Protein AF-A0A3M1WIU6-F1 (afdb_monomer_lite)

Structure (mmCIF, N/CA/C/O backbone):
data_AF-A0A3M1WIU6-F1
#
_entry.id   AF-A0A3M1WIU6-F1
#
loop_
_atom_site.group_PDB
_atom_site.id
_atom_site.type_symbol
_atom_site.label_atom_id
_atom_site.label_alt_id
_atom_site.label_comp_id
_atom_site.label_asym_id
_atom_site.label_entity_id
_atom_site.label_seq_id
_atom_site.pdbx_PDB_ins_code
_atom_site.Cartn_x
_atom_site.Cartn_y
_atom_site.Cartn_z
_atom_site.occupancy
_atom_site.B_iso_or_equiv
_atom_site.auth_seq_id
_atom_site.auth_comp_id
_atom_site.auth_asym_id
_atom_site.auth_atom_id
_atom_site.pdbx_PDB_model_num
ATOM 1 N N . MET A 1 1 ? -47.110 17.469 45.170 1.00 38.09 1 MET A N 1
ATOM 2 C CA . MET A 1 1 ? -46.513 18.659 45.806 1.00 38.09 1 MET A CA 1
ATOM 3 C C . MET A 1 1 ? -45.364 18.185 46.689 1.00 38.09 1 MET A C 1
ATOM 5 O O . MET A 1 1 ? -45.561 18.004 47.875 1.00 38.09 1 MET A O 1
ATOM 9 N N . PHE A 1 2 ? -44.216 17.871 46.084 1.00 38.50 2 PHE A N 1
ATOM 10 C CA . PHE A 1 2 ? -42.958 17.557 46.773 1.00 38.50 2 PHE A CA 1
ATOM 11 C C . PHE A 1 2 ? -41.826 17.927 45.812 1.00 38.50 2 PHE A C 1
ATOM 13 O O . PHE A 1 2 ? -41.341 17.114 45.037 1.00 38.50 2 PHE A O 1
ATOM 20 N N . TRP A 1 3 ? -41.507 19.212 45.793 1.00 38.72 3 TRP A N 1
ATOM 21 C CA . TRP A 1 3 ? -40.257 19.750 45.279 1.00 38.72 3 TRP A CA 1
ATOM 22 C C . TRP A 1 3 ? -39.808 20.721 46.353 1.00 38.72 3 TRP A C 1
ATOM 24 O O . TRP A 1 3 ? -40.594 21.613 46.666 1.00 38.72 3 TRP A O 1
ATOM 34 N N . LEU A 1 4 ? -38.629 20.489 46.930 1.00 40.59 4 LEU A N 1
ATOM 35 C CA . LEU A 1 4 ? -37.704 21.463 47.525 1.00 40.59 4 LEU A CA 1
ATOM 36 C C . LEU A 1 4 ? -36.816 20.731 48.535 1.00 40.59 4 LEU A C 1
ATOM 38 O O . LEU A 1 4 ? -37.115 20.695 49.719 1.00 40.59 4 LEU A O 1
ATOM 42 N N . ASP A 1 5 ? -35.755 20.115 48.022 1.00 43.56 5 ASP A N 1
ATOM 43 C CA . ASP A 1 5 ? -34.423 20.289 48.604 1.00 43.56 5 ASP A CA 1
ATOM 44 C C . ASP A 1 5 ? -33.397 19.830 47.563 1.00 43.56 5 ASP A C 1
ATOM 46 O O . ASP A 1 5 ? -33.205 18.641 47.313 1.00 43.56 5 ASP A O 1
ATOM 50 N N . ARG A 1 6 ? -32.823 20.790 46.837 1.00 42.44 6 ARG A N 1
ATOM 51 C CA . ARG A 1 6 ? -31.662 20.574 45.969 1.00 42.44 6 ARG A CA 1
ATOM 52 C C . ARG A 1 6 ? -30.679 21.689 46.290 1.00 42.44 6 ARG A C 1
ATOM 54 O O . ARG A 1 6 ? -30.936 22.844 45.954 1.00 42.44 6 ARG A O 1
ATOM 61 N N . GLU A 1 7 ? -29.601 21.336 46.981 1.00 47.06 7 GLU A N 1
ATOM 62 C CA . GLU A 1 7 ? -28.484 22.239 47.245 1.00 47.06 7 GLU A CA 1
ATOM 63 C C . GLU A 1 7 ? -27.812 22.625 45.922 1.00 47.06 7 GLU A C 1
ATOM 65 O O . GLU A 1 7 ? -27.524 21.783 45.069 1.00 47.06 7 GLU A O 1
ATOM 70 N N . MET A 1 8 ? -27.615 23.930 45.740 1.00 39.28 8 MET A N 1
ATOM 71 C CA . MET A 1 8 ? -26.908 24.516 44.607 1.00 39.28 8 MET A CA 1
ATOM 72 C C . MET A 1 8 ? -25.529 24.969 45.081 1.00 39.28 8 MET A C 1
ATOM 74 O O . MET A 1 8 ? -25.438 25.898 45.881 1.00 39.28 8 MET A O 1
ATOM 78 N N . GLU A 1 9 ? -24.469 24.363 44.549 1.00 42.59 9 GLU A N 1
ATOM 79 C CA . GLU A 1 9 ? -23.097 24.840 44.736 1.00 42.59 9 GLU A CA 1
ATOM 80 C C . GLU A 1 9 ? -22.521 25.413 43.439 1.00 42.59 9 GLU A C 1
ATOM 82 O O . GLU A 1 9 ? -22.724 24.891 42.341 1.00 42.59 9 GLU A O 1
ATOM 87 N N . TRP A 1 10 ? -21.786 26.512 43.596 1.00 38.56 10 TRP A N 1
ATOM 88 C CA . TRP A 1 10 ? -21.084 27.219 42.534 1.00 38.56 10 TRP A CA 1
ATOM 89 C C . TRP A 1 10 ? -19.587 26.926 42.636 1.00 38.56 10 TRP A C 1
ATOM 91 O O . TRP A 1 10 ? -18.959 27.290 43.627 1.00 38.56 10 TRP A O 1
ATOM 101 N N . LEU A 1 11 ? -19.005 26.330 41.594 1.00 42.22 11 LEU A N 1
ATOM 102 C CA . LEU A 1 11 ? -17.554 26.204 41.435 1.00 42.22 11 LEU A CA 1
ATOM 103 C C . LEU A 1 11 ? -17.146 26.799 40.084 1.00 42.22 11 LEU A C 1
ATOM 105 O O . LEU A 1 11 ? -17.713 26.450 39.051 1.00 42.22 11 LEU A O 1
ATOM 109 N N . ASP A 1 12 ? -16.202 27.744 40.112 1.00 43.16 12 ASP A N 1
ATOM 110 C CA . ASP A 1 12 ? -15.591 28.400 38.943 1.00 43.16 12 ASP A CA 1
ATOM 111 C C . ASP A 1 12 ? -16.576 28.873 37.852 1.00 43.16 12 ASP A C 1
ATOM 113 O O . ASP A 1 12 ? -16.312 28.796 36.654 1.00 43.16 12 ASP A O 1
ATOM 117 N N . GLY A 1 13 ? -17.732 29.402 38.269 1.00 43.91 13 GLY A N 1
ATOM 118 C CA . GLY A 1 13 ? -18.680 30.081 37.379 1.00 43.91 13 GLY A CA 1
ATOM 119 C C . GLY A 1 13 ? -19.537 29.171 36.492 1.00 43.91 13 GLY A C 1
ATOM 120 O O . GLY A 1 13 ? -20.221 29.683 35.606 1.00 43.91 13 GLY A O 1
ATOM 121 N N . ILE A 1 14 ? -19.547 27.853 36.723 1.00 45.00 14 ILE A N 1
ATOM 122 C CA . ILE A 1 14 ? -20.384 26.901 35.977 1.00 45.00 14 ILE A CA 1
ATOM 123 C C . ILE A 1 14 ? -21.364 26.206 36.930 1.00 45.00 14 ILE A C 1
ATOM 125 O O . ILE A 1 14 ? -20.985 25.662 37.963 1.00 45.00 14 ILE A O 1
ATOM 129 N N . MET A 1 15 ? -22.648 26.228 36.563 1.00 41.97 15 MET A N 1
ATOM 130 C CA . MET A 1 15 ? -23.741 25.603 37.311 1.00 41.97 15 MET A CA 1
ATOM 131 C C . MET A 1 15 ? -23.766 24.093 37.046 1.00 41.97 15 MET A C 1
ATOM 133 O O . MET A 1 15 ? -24.052 23.663 35.927 1.00 41.97 15 MET A O 1
ATOM 137 N N . ILE A 1 16 ? -23.485 23.288 38.072 1.00 48.94 16 ILE A N 1
ATOM 138 C CA . ILE A 1 16 ? -23.477 21.823 37.979 1.00 48.94 16 ILE A CA 1
ATOM 139 C C . ILE A 1 16 ? -24.733 21.269 38.660 1.00 48.94 16 ILE A C 1
ATOM 141 O O . ILE A 1 16 ? -24.941 21.457 39.855 1.00 48.94 16 ILE A O 1
ATOM 145 N N . TRP A 1 17 ? -25.569 20.555 37.903 1.00 50.41 17 TRP A N 1
ATOM 146 C CA . TRP A 1 17 ? -26.642 19.732 38.465 1.00 50.41 17 TRP A CA 1
ATOM 147 C C . TRP A 1 17 ? -26.041 18.439 39.030 1.00 50.41 17 TRP A C 1
ATOM 149 O O . TRP A 1 17 ? -25.446 17.666 38.278 1.00 50.41 17 TRP A O 1
ATOM 159 N N . GLN A 1 18 ? -26.223 18.166 40.327 1.00 44.47 18 GLN A N 1
ATOM 160 C CA . GLN A 1 18 ? -25.936 16.837 40.874 1.00 44.47 18 GLN A CA 1
ATOM 161 C C . GLN A 1 18 ? -26.960 15.836 40.320 1.00 44.47 18 GLN A C 1
ATOM 163 O O . GLN A 1 18 ? -28.113 15.783 40.747 1.00 44.47 18 GLN A O 1
ATOM 168 N N . CYS A 1 19 ? -26.538 15.068 39.319 1.00 46.44 19 CYS A N 1
ATOM 169 C CA . CYS A 1 19 ? -27.216 13.860 38.869 1.00 46.44 19 CYS A CA 1
ATOM 170 C C . CYS A 1 19 ? -26.542 12.667 39.568 1.00 46.44 19 CYS A C 1
ATOM 172 O O . CYS A 1 19 ? -25.312 12.599 39.599 1.00 46.44 19 CYS A O 1
ATOM 174 N N . GLU A 1 20 ? -27.317 11.727 40.119 1.00 49.09 20 GLU A N 1
ATOM 175 C CA . GLU A 1 20 ? -26.813 10.511 40.794 1.00 49.09 20 GLU A CA 1
ATOM 176 C C . GLU A 1 20 ? -25.963 9.601 39.875 1.00 49.09 20 GLU A C 1
ATOM 178 O O . GLU A 1 20 ? -25.319 8.674 40.352 1.00 49.09 20 GLU A O 1
ATOM 183 N N . ASP A 1 21 ? -25.859 9.927 38.582 1.00 53.00 21 ASP A N 1
ATOM 184 C CA . ASP A 1 21 ? -24.990 9.285 37.583 1.00 53.00 21 ASP A CA 1
ATOM 185 C C . ASP A 1 21 ? -23.633 10.011 37.379 1.00 53.00 21 ASP A C 1
ATOM 187 O O . ASP A 1 21 ? -22.976 9.933 36.337 1.00 53.00 21 ASP A O 1
ATOM 191 N N . SER A 1 22 ? -23.195 10.772 38.389 1.00 53.00 22 SER A N 1
ATOM 192 C CA . SER A 1 22 ? -21.973 11.597 38.350 1.00 53.00 22 SER A CA 1
ATOM 193 C C . SER A 1 22 ? -20.676 10.805 38.122 1.00 53.00 22 SER A C 1
ATOM 195 O O . SER A 1 22 ? -19.692 11.363 37.633 1.00 53.00 22 SER A O 1
ATOM 197 N N . GLY A 1 23 ? -20.662 9.504 38.431 1.00 55.78 23 GLY A N 1
ATOM 198 C CA . GLY A 1 23 ? -19.521 8.620 38.187 1.00 55.78 23 GLY A CA 1
ATOM 199 C C . GLY A 1 23 ? -19.303 8.325 36.702 1.00 55.78 23 GLY A C 1
ATOM 200 O O . GLY A 1 23 ? -18.173 8.432 36.225 1.00 55.78 23 GLY A O 1
ATOM 201 N N . SER A 1 24 ? -20.377 8.017 35.966 1.00 57.59 24 SER A N 1
ATOM 202 C CA . SER A 1 24 ? -20.322 7.693 34.534 1.00 57.59 24 SER A CA 1
ATOM 203 C C . SER A 1 24 ? -19.887 8.908 33.709 1.00 57.59 24 SER A C 1
ATOM 205 O O . SER A 1 24 ? -18.910 8.839 32.962 1.00 57.59 24 SER A O 1
ATOM 207 N N . ALA A 1 25 ? -20.502 10.069 33.961 1.00 59.44 25 ALA A N 1
ATOM 208 C CA . ALA A 1 25 ? -20.177 11.315 33.266 1.00 59.44 25 ALA A CA 1
ATOM 209 C C . ALA A 1 25 ? -18.733 11.789 33.527 1.00 59.44 25 ALA A C 1
ATOM 211 O O . ALA A 1 25 ? -18.050 12.278 32.627 1.00 59.44 25 ALA A O 1
ATOM 212 N N . LYS A 1 26 ? -18.221 11.619 34.754 1.00 58.03 26 LYS A N 1
ATOM 213 C CA . LYS A 1 26 ? -16.838 11.984 35.099 1.00 58.03 26 LYS A CA 1
ATOM 214 C C . LYS A 1 26 ? -15.819 11.055 34.429 1.00 58.03 26 LYS A C 1
ATOM 216 O O . LYS A 1 26 ? -14.785 11.534 33.971 1.00 58.03 26 LYS A O 1
ATOM 221 N N . LEU A 1 27 ? -16.123 9.759 34.324 1.00 61.47 27 LEU A N 1
ATOM 222 C CA . LEU A 1 27 ? -15.319 8.772 33.592 1.00 61.47 27 LEU A CA 1
ATOM 223 C C . LEU A 1 27 ? -15.310 9.033 32.078 1.00 61.47 27 LEU A C 1
ATOM 225 O O . LEU A 1 27 ? -14.256 8.913 31.452 1.00 61.47 27 LEU A O 1
ATOM 229 N N . GLU A 1 28 ? -16.441 9.432 31.495 1.00 60.84 28 GLU A N 1
ATOM 230 C CA . GLU A 1 28 ? -16.533 9.824 30.082 1.00 60.84 28 GLU A CA 1
ATOM 231 C C . GLU A 1 28 ? -15.709 11.082 29.780 1.00 60.84 28 GLU A C 1
ATOM 233 O O . GLU A 1 28 ? -14.879 11.070 28.869 1.00 60.84 28 GLU A O 1
ATOM 238 N N . ILE A 1 29 ? -15.837 12.133 30.598 1.00 61.81 29 ILE A N 1
ATOM 239 C CA . ILE A 1 29 ? -15.055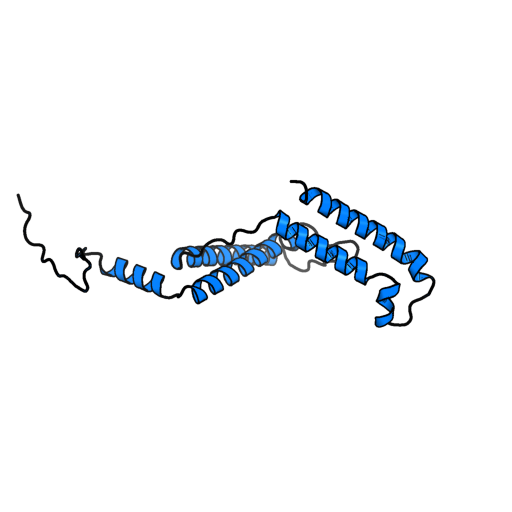 13.371 30.445 1.00 61.81 29 ILE A CA 1
ATOM 240 C C . ILE A 1 29 ? -13.553 13.092 30.600 1.00 61.81 29 ILE A C 1
ATOM 242 O O . ILE A 1 29 ? -12.740 13.582 29.816 1.00 61.81 29 ILE A O 1
ATOM 246 N N . GLN A 1 30 ? -13.163 12.264 31.573 1.00 63.28 30 GLN A N 1
ATOM 247 C CA . GLN A 1 30 ? -11.758 11.928 31.810 1.00 63.28 30 GLN A CA 1
ATOM 248 C C . GLN A 1 30 ? -11.157 11.093 30.666 1.00 63.28 30 GLN A C 1
ATOM 250 O O . GLN A 1 30 ? -9.985 11.271 30.334 1.00 63.28 30 GLN A O 1
ATOM 255 N N . ARG A 1 31 ? -11.957 10.241 30.011 1.00 63.47 31 ARG A N 1
ATOM 256 C CA . ARG A 1 31 ? -11.563 9.512 28.793 1.00 63.47 31 ARG A CA 1
ATOM 257 C C . ARG A 1 31 ? -11.440 10.426 27.578 1.00 63.47 31 ARG A C 1
ATOM 259 O O . ARG A 1 31 ? -10.433 10.357 26.875 1.00 63.47 31 ARG A O 1
ATOM 266 N N . MET A 1 32 ? -12.395 11.329 27.364 1.00 59.97 32 MET A N 1
ATOM 267 C CA . MET A 1 32 ? -12.335 12.312 26.275 1.00 59.97 32 MET A CA 1
ATOM 268 C C . MET A 1 32 ? -11.138 13.263 26.418 1.00 59.97 32 MET A C 1
ATOM 270 O O . MET A 1 32 ? -10.535 13.645 25.414 1.00 59.97 32 MET A O 1
ATOM 274 N N . MET A 1 33 ? -10.760 13.612 27.652 1.00 65.31 33 MET A N 1
ATOM 275 C CA . MET A 1 33 ? -9.590 14.447 27.954 1.00 65.31 33 MET A CA 1
ATOM 276 C C . MET A 1 33 ? -8.266 13.668 28.036 1.00 65.31 33 MET A C 1
ATOM 278 O O . MET A 1 33 ? -7.216 14.293 28.188 1.00 65.31 33 MET A O 1
ATOM 282 N N . ALA A 1 34 ? -8.275 12.333 27.915 1.00 80.50 34 ALA A N 1
ATOM 283 C CA . ALA A 1 34 ? -7.061 11.518 28.024 1.00 80.50 34 ALA A CA 1
ATOM 284 C C . ALA A 1 34 ? -6.055 11.785 26.891 1.00 80.50 34 ALA A C 1
ATOM 286 O O . ALA A 1 34 ? -4.853 11.601 27.083 1.00 80.50 34 ALA A O 1
ATOM 287 N N . LEU A 1 35 ? -6.536 12.229 25.722 1.00 86.62 35 LEU A N 1
ATOM 288 C CA . LEU A 1 35 ? -5.697 12.620 24.591 1.00 86.62 35 LEU A CA 1
ATOM 289 C C . LEU A 1 35 ? -5.834 14.113 24.299 1.00 86.62 35 LEU A C 1
ATOM 291 O O . LEU A 1 35 ? -6.933 14.614 24.052 1.00 86.62 35 LEU A O 1
ATOM 295 N N . ASN A 1 36 ? -4.696 14.802 24.223 1.00 91.00 36 ASN A N 1
ATOM 296 C CA . ASN A 1 36 ? -4.645 16.136 23.633 1.00 91.00 36 ASN A CA 1
ATOM 297 C C . ASN A 1 36 ? -4.781 16.072 22.100 1.00 91.00 36 ASN A C 1
ATOM 299 O O . ASN A 1 36 ? -4.636 15.015 21.485 1.00 91.00 36 ASN A O 1
ATOM 303 N N . GLU A 1 37 ? -5.046 17.215 21.469 1.00 90.62 37 GLU A N 1
ATOM 304 C CA . GLU A 1 37 ? -5.287 17.293 20.022 1.00 90.62 37 GLU A CA 1
ATOM 305 C C . GLU A 1 37 ? -4.133 16.708 19.172 1.00 90.62 37 GLU A C 1
ATOM 307 O O . GLU A 1 37 ? -4.401 15.878 18.299 1.00 90.62 37 GLU A O 1
ATOM 312 N N . PRO A 1 38 ? -2.843 17.020 19.429 1.00 93.38 38 PRO A N 1
ATOM 313 C CA . PRO A 1 38 ? -1.738 16.364 18.726 1.00 93.38 38 PRO A CA 1
ATOM 314 C C . PRO A 1 38 ? -1.727 14.833 18.853 1.00 93.38 38 PRO A C 1
ATOM 316 O O . PRO A 1 38 ? -1.471 14.132 17.870 1.00 93.38 38 PRO A O 1
ATOM 319 N N . GLN A 1 39 ? -1.999 14.298 20.046 1.00 94.19 39 GLN A N 1
ATOM 320 C CA . GLN A 1 39 ? -2.052 12.854 20.290 1.00 94.19 39 GLN A CA 1
ATOM 321 C C . GLN A 1 39 ? -3.239 12.210 19.572 1.00 94.19 39 GLN A C 1
ATOM 323 O O . GLN A 1 39 ? -3.067 11.184 18.912 1.00 94.19 39 GLN A O 1
ATOM 328 N N . ARG A 1 40 ? -4.418 12.839 19.642 1.00 93.25 40 ARG A N 1
ATOM 329 C CA . ARG A 1 40 ? -5.630 12.400 18.942 1.00 93.25 40 ARG A CA 1
ATOM 330 C C . ARG A 1 40 ? -5.398 12.340 17.439 1.00 93.25 40 ARG A C 1
ATOM 332 O O . ARG A 1 40 ? -5.616 11.300 16.826 1.00 93.25 40 ARG A O 1
ATOM 339 N N . ARG A 1 41 ? -4.833 13.399 16.858 1.00 92.12 41 ARG A N 1
ATOM 340 C CA . ARG A 1 41 ? -4.510 13.460 15.429 1.00 92.12 41 ARG A CA 1
ATOM 341 C C . ARG A 1 41 ? -3.497 12.400 15.009 1.00 92.12 41 ARG A C 1
ATOM 343 O O . ARG A 1 41 ? -3.628 11.791 13.948 1.00 92.12 41 ARG A O 1
ATOM 350 N N . ARG A 1 42 ? -2.477 12.150 15.835 1.00 93.94 42 ARG A N 1
ATOM 351 C CA . ARG A 1 42 ? -1.520 11.063 15.587 1.00 93.94 42 ARG A CA 1
ATOM 352 C C . ARG A 1 42 ? -2.215 9.701 15.596 1.00 93.94 42 ARG A C 1
ATOM 354 O O . ARG A 1 42 ? -1.906 8.867 14.743 1.00 93.94 42 ARG A O 1
ATOM 361 N N . LEU A 1 43 ? -3.145 9.481 16.525 1.00 94.50 43 LEU A N 1
ATOM 362 C CA . LEU A 1 43 ? -3.920 8.247 16.606 1.00 94.50 43 LEU A CA 1
ATOM 363 C C . LEU A 1 43 ? -4.834 8.078 15.384 1.00 94.50 43 LEU A C 1
ATOM 365 O O . LEU A 1 43 ? -4.805 7.017 14.770 1.00 94.50 43 LEU A O 1
ATOM 369 N N . GLU A 1 44 ? -5.546 9.127 14.963 1.00 95.19 44 GLU A N 1
ATOM 370 C CA . GLU A 1 44 ? -6.358 9.141 13.733 1.00 95.19 44 GLU A CA 1
ATOM 371 C C . GLU A 1 44 ? -5.550 8.719 12.503 1.00 95.19 44 GLU A C 1
ATOM 373 O O . GLU A 1 44 ? -5.963 7.837 11.750 1.00 95.19 44 GLU A O 1
ATOM 378 N N . VAL A 1 45 ? -4.372 9.324 12.308 1.00 93.75 45 VAL A N 1
ATOM 379 C CA . VAL A 1 45 ? -3.476 8.994 11.189 1.00 93.75 45 VAL A CA 1
ATOM 380 C C . VAL A 1 45 ? -3.020 7.541 11.262 1.00 93.75 45 VAL A C 1
ATOM 382 O O . VAL A 1 45 ? -3.031 6.842 10.250 1.00 93.75 45 VAL A O 1
ATOM 385 N N . THR A 1 46 ? -2.628 7.084 12.450 1.00 95.31 46 THR A N 1
ATOM 386 C CA . THR A 1 46 ? -2.082 5.737 12.641 1.00 95.31 46 THR A CA 1
ATOM 387 C C . THR A 1 46 ? -3.150 4.670 12.412 1.00 95.31 46 THR A C 1
ATOM 389 O O . THR A 1 46 ? -2.926 3.740 11.641 1.00 95.31 46 THR A O 1
ATOM 392 N N . LEU A 1 47 ? -4.329 4.815 13.025 1.00 96.31 47 LEU A N 1
ATOM 393 C CA . LEU A 1 47 ? -5.422 3.854 12.864 1.00 96.31 47 LEU A CA 1
ATOM 394 C C . LEU A 1 47 ? -5.975 3.860 11.437 1.00 96.31 47 LEU A C 1
ATOM 396 O O . LEU A 1 47 ? -6.227 2.789 10.892 1.00 96.31 47 LEU A O 1
ATOM 400 N N . GLY A 1 48 ? -6.086 5.031 10.801 1.00 95.00 48 GLY A N 1
ATOM 401 C CA . GLY A 1 48 ? -6.486 5.126 9.396 1.00 95.00 48 GLY A CA 1
ATOM 402 C C . GLY A 1 48 ? -5.490 4.453 8.444 1.00 95.00 48 GLY A C 1
ATOM 403 O O . GLY A 1 48 ? -5.896 3.826 7.468 1.00 95.00 48 GLY A O 1
ATOM 404 N N . LEU A 1 49 ? -4.184 4.525 8.735 1.00 93.94 49 LEU A N 1
ATOM 405 C CA . LEU A 1 49 ? -3.169 3.799 7.969 1.00 93.94 49 LEU A CA 1
ATOM 406 C C . LEU A 1 49 ? -3.308 2.282 8.146 1.00 93.94 49 LEU A C 1
ATOM 408 O O . LEU A 1 49 ? -3.266 1.560 7.154 1.00 93.94 49 LEU A O 1
ATOM 412 N N . ILE A 1 50 ? -3.494 1.800 9.378 1.00 96.25 50 ILE A N 1
ATOM 413 C CA . ILE A 1 50 ? -3.698 0.367 9.644 1.00 96.25 50 ILE A CA 1
ATOM 414 C C . ILE A 1 50 ? -4.952 -0.129 8.921 1.00 96.25 50 ILE A C 1
ATOM 416 O O . ILE A 1 50 ? -4.885 -1.125 8.210 1.00 96.25 50 ILE A O 1
ATOM 420 N N . GLU A 1 51 ? -6.073 0.584 9.037 1.00 95.38 51 GLU A N 1
ATOM 421 C CA . GLU A 1 51 ? -7.324 0.233 8.357 1.00 95.38 51 GLU A CA 1
ATOM 422 C C . GLU A 1 51 ? -7.143 0.135 6.834 1.00 95.38 51 GLU A C 1
ATOM 424 O O . GLU A 1 51 ? -7.606 -0.829 6.217 1.00 95.38 51 GLU A O 1
ATOM 429 N N . GLN A 1 52 ? -6.408 1.078 6.234 1.00 93.81 52 GLN A N 1
ATOM 430 C CA . GLN A 1 52 ? -6.065 1.031 4.814 1.00 93.81 52 GLN A CA 1
ATOM 431 C C . GLN A 1 52 ? -5.255 -0.228 4.466 1.00 93.81 52 GLN A C 1
ATOM 433 O O . GLN A 1 52 ? -5.595 -0.915 3.505 1.00 93.81 52 GLN A O 1
ATOM 438 N N . ARG A 1 53 ? -4.216 -0.563 5.245 1.00 95.38 53 ARG A N 1
ATOM 439 C CA . ARG A 1 53 ? -3.377 -1.747 4.986 1.00 95.38 53 ARG A CA 1
ATOM 440 C C . ARG A 1 53 ? -4.132 -3.058 5.160 1.00 95.38 53 ARG A C 1
ATOM 442 O O . ARG A 1 53 ? -3.948 -3.961 4.355 1.00 95.38 53 ARG A O 1
ATOM 449 N N . LEU A 1 54 ? -5.025 -3.146 6.146 1.00 96.31 54 LEU A N 1
ATOM 450 C CA . LEU A 1 54 ? -5.900 -4.309 6.318 1.00 96.31 54 LEU A CA 1
ATOM 451 C C . LEU A 1 54 ? -6.804 -4.511 5.098 1.00 96.31 54 LEU A C 1
ATOM 453 O O . LEU A 1 54 ? -7.026 -5.636 4.667 1.00 96.31 54 LEU A O 1
ATOM 457 N N . ARG A 1 55 ? -7.327 -3.419 4.528 1.00 94.06 55 ARG A N 1
ATOM 458 C CA . ARG A 1 55 ? -8.146 -3.481 3.313 1.00 94.06 55 ARG A CA 1
ATOM 459 C C . ARG A 1 55 ? -7.340 -3.893 2.083 1.00 94.06 55 ARG A C 1
ATOM 461 O O . ARG A 1 55 ? -7.837 -4.673 1.282 1.00 94.06 55 ARG A O 1
ATOM 468 N N . GLU A 1 56 ? -6.127 -3.370 1.928 1.00 92.25 56 GLU A N 1
ATOM 469 C CA . GLU A 1 56 ? -5.222 -3.780 0.848 1.00 92.25 56 GLU A CA 1
ATOM 470 C C . GLU A 1 56 ? -4.881 -5.269 0.952 1.00 92.25 56 GLU A C 1
ATOM 472 O O . GLU A 1 56 ? -4.951 -5.968 -0.052 1.00 92.25 56 GLU A O 1
ATOM 477 N N . LEU A 1 57 ? -4.589 -5.765 2.157 1.00 93.12 57 LEU A N 1
ATOM 478 C CA . LEU A 1 57 ? -4.250 -7.168 2.379 1.00 93.12 57 LEU A CA 1
ATOM 479 C C . LEU A 1 57 ? -5.393 -8.108 1.980 1.00 93.12 57 LEU A C 1
ATOM 481 O O . LEU A 1 57 ? -5.170 -9.057 1.234 1.00 93.12 57 LEU A O 1
ATOM 485 N N . GLU A 1 58 ? -6.621 -7.817 2.413 1.00 93.06 58 GLU A N 1
ATOM 486 C CA . GLU A 1 58 ? -7.777 -8.627 2.020 1.00 93.06 58 GLU A CA 1
ATOM 487 C C . GLU A 1 58 ? -8.041 -8.579 0.517 1.00 93.06 58 GLU A C 1
ATOM 489 O O . GLU A 1 58 ? -8.244 -9.618 -0.101 1.00 93.06 58 GLU A O 1
ATOM 494 N N . LEU A 1 59 ? -8.050 -7.381 -0.077 1.00 90.56 59 LEU A N 1
ATOM 495 C CA . LEU A 1 59 ? -8.407 -7.226 -1.485 1.00 90.56 59 LEU A CA 1
ATOM 496 C C . LEU A 1 59 ? -7.369 -7.848 -2.414 1.00 90.56 59 LEU A C 1
ATOM 498 O O . LEU A 1 59 ? -7.755 -8.448 -3.413 1.00 90.56 59 LEU A O 1
ATOM 502 N N . LEU A 1 60 ? -6.082 -7.686 -2.104 1.00 88.12 60 LEU A N 1
ATOM 503 C CA . LEU A 1 60 ? -5.001 -8.118 -2.984 1.00 88.12 60 LEU A CA 1
ATOM 504 C C . LEU A 1 60 ? -4.631 -9.585 -2.784 1.00 88.12 60 LEU A C 1
ATOM 506 O O . LEU A 1 60 ? -4.307 -10.235 -3.765 1.00 88.12 60 LEU A O 1
ATOM 510 N N . TYR A 1 61 ? -4.679 -10.107 -1.555 1.00 88.69 61 TYR A N 1
ATOM 511 C CA . TYR A 1 61 ? -4.091 -11.420 -1.265 1.00 88.69 61 TYR A CA 1
ATOM 512 C C . TYR A 1 61 ? -5.083 -12.457 -0.740 1.00 88.69 61 TYR A C 1
ATOM 514 O O . TYR A 1 61 ? -4.828 -13.646 -0.885 1.00 88.69 61 TYR A O 1
ATOM 522 N N . LEU A 1 62 ? -6.210 -12.045 -0.146 1.00 90.62 62 LEU A N 1
ATOM 523 C CA . LEU A 1 62 ? -7.168 -12.984 0.464 1.00 90.62 62 LEU A CA 1
ATOM 524 C C . LEU A 1 62 ? -8.514 -13.064 -0.274 1.00 90.62 62 LEU A C 1
ATOM 526 O O . LEU A 1 62 ? -9.352 -13.889 0.072 1.00 90.62 62 LEU A O 1
ATOM 530 N N . SER A 1 63 ? -8.741 -12.229 -1.293 1.00 85.88 63 SER A N 1
ATOM 531 C CA . SER A 1 63 ? -10.012 -12.167 -2.032 1.00 85.88 63 SER A CA 1
ATOM 532 C C . SER A 1 63 ? -10.216 -13.319 -3.025 1.00 85.88 63 SER A C 1
ATOM 534 O O . SER A 1 63 ? -11.273 -13.406 -3.651 1.00 85.88 63 SER A O 1
ATOM 536 N N . GLY A 1 64 ? -9.211 -14.185 -3.190 1.00 80.31 64 GLY A N 1
ATOM 537 C CA . GLY A 1 64 ? -9.194 -15.268 -4.176 1.00 80.31 64 GLY A CA 1
ATOM 538 C C . GLY A 1 64 ? -8.868 -14.815 -5.603 1.00 80.31 64 GLY A C 1
ATOM 539 O O . GLY A 1 64 ? -8.795 -15.653 -6.498 1.00 80.31 64 GLY A O 1
ATOM 540 N N . ALA A 1 65 ? -8.664 -13.514 -5.836 1.00 83.50 65 ALA A N 1
ATOM 541 C CA . ALA A 1 65 ? -8.078 -13.031 -7.081 1.00 83.50 65 ALA A CA 1
ATOM 542 C C . ALA A 1 65 ? -6.587 -13.391 -7.126 1.00 83.50 65 ALA A C 1
ATOM 544 O O . ALA A 1 65 ? -5.899 -13.246 -6.119 1.00 83.50 65 ALA A O 1
ATOM 545 N N . ASP A 1 66 ? -6.095 -13.829 -8.286 1.00 84.69 66 ASP A N 1
ATOM 546 C CA . ASP A 1 66 ? -4.663 -14.035 -8.509 1.00 84.69 66 ASP A CA 1
ATOM 547 C C . ASP A 1 66 ? -3.945 -12.670 -8.474 1.00 84.69 66 ASP A C 1
ATOM 549 O O . ASP A 1 66 ? -4.247 -11.810 -9.310 1.00 84.69 66 ASP A O 1
ATOM 553 N N . PRO A 1 67 ? -3.032 -12.430 -7.511 1.00 86.25 67 PRO A N 1
ATOM 554 C CA . PRO A 1 67 ? -2.286 -11.179 -7.436 1.00 86.25 67 PRO A CA 1
ATOM 555 C C . PRO A 1 67 ? -1.110 -11.118 -8.418 1.00 86.25 67 PRO A C 1
ATOM 557 O O . PRO A 1 67 ? -0.409 -10.103 -8.460 1.00 86.25 67 PRO A O 1
ATOM 560 N N . SER A 1 68 ? -0.866 -12.183 -9.184 1.00 88.94 68 SER A N 1
ATOM 561 C CA . SER A 1 68 ? 0.215 -12.244 -10.160 1.00 88.94 68 SER A CA 1
ATOM 562 C C . SER A 1 68 ? -0.013 -11.290 -11.337 1.00 88.94 68 SER A C 1
ATOM 564 O O . SER A 1 68 ? -1.132 -11.021 -11.771 1.00 88.94 68 SER A O 1
ATOM 566 N N . GLY A 1 69 ? 1.088 -10.791 -11.889 1.00 89.75 69 GLY A N 1
ATOM 567 C CA . GLY A 1 69 ? 1.137 -10.033 -13.133 1.00 89.75 69 GLY A CA 1
ATOM 568 C C . GLY A 1 69 ? 2.294 -10.488 -14.020 1.00 89.75 69 GLY A C 1
ATOM 569 O O . GLY A 1 69 ? 3.064 -11.373 -13.662 1.00 89.75 69 GLY A O 1
ATOM 570 N N . GLU A 1 70 ? 2.462 -9.830 -15.166 1.00 92.88 70 GLU A N 1
ATOM 571 C CA . GLU A 1 70 ? 3.443 -10.222 -16.198 1.00 92.88 70 GLU A CA 1
ATOM 572 C C . GLU A 1 70 ? 4.904 -10.235 -15.712 1.00 92.88 70 GLU A C 1
ATOM 574 O O . GLU A 1 70 ? 5.736 -10.975 -16.230 1.00 92.88 70 GLU A O 1
ATOM 579 N N . LEU A 1 71 ? 5.232 -9.394 -14.725 1.00 92.00 71 LEU A N 1
ATOM 580 C CA . LEU A 1 71 ? 6.594 -9.241 -14.196 1.00 92.00 71 LEU A CA 1
ATOM 581 C C . LEU A 1 71 ? 6.749 -9.720 -12.748 1.00 92.00 71 LEU A C 1
ATOM 583 O O . LEU A 1 71 ? 7.870 -9.792 -12.250 1.00 92.00 71 LEU A O 1
ATOM 587 N N . VAL A 1 72 ? 5.645 -10.008 -12.058 1.00 90.50 72 VAL A N 1
ATOM 588 C CA . VAL A 1 72 ? 5.642 -10.409 -10.648 1.00 90.50 72 VAL A CA 1
ATOM 589 C C . VAL A 1 72 ? 4.690 -11.577 -10.501 1.00 90.50 72 VAL A C 1
ATOM 591 O O . VAL A 1 72 ? 3.482 -11.405 -10.607 1.00 90.50 72 VAL A O 1
ATOM 594 N N . LEU A 1 73 ? 5.241 -12.755 -10.242 1.00 92.12 73 LEU A N 1
ATOM 595 C CA . LEU A 1 73 ? 4.459 -13.940 -9.923 1.00 92.12 73 LEU A CA 1
ATOM 596 C C . LEU A 1 73 ? 4.346 -14.053 -8.408 1.00 92.12 73 LEU A C 1
ATOM 598 O O . LEU A 1 73 ? 5.345 -13.891 -7.701 1.00 92.12 73 LEU A O 1
ATOM 602 N N . VAL A 1 74 ? 3.141 -14.322 -7.923 1.00 90.31 74 VAL A N 1
ATOM 603 C CA . VAL A 1 74 ? 2.891 -14.576 -6.509 1.00 90.31 74 VAL A CA 1
ATOM 604 C C . VAL A 1 74 ? 2.476 -16.029 -6.374 1.00 90.31 74 VAL A C 1
ATOM 606 O O . VAL A 1 74 ? 1.408 -16.424 -6.829 1.00 90.31 74 VAL A O 1
ATOM 609 N N . ASP A 1 75 ? 3.341 -16.819 -5.751 1.00 89.69 75 ASP A N 1
ATOM 610 C CA . ASP A 1 75 ? 2.984 -18.167 -5.332 1.00 89.69 75 ASP A CA 1
ATOM 611 C C . ASP A 1 75 ? 2.223 -18.064 -4.008 1.00 89.69 75 ASP A C 1
ATOM 613 O O . ASP A 1 75 ? 2.758 -17.543 -3.027 1.00 89.69 75 ASP A O 1
ATOM 617 N N . ASN A 1 76 ? 0.954 -18.473 -4.002 1.00 88.12 76 ASN A N 1
ATOM 618 C CA . ASN A 1 76 ? 0.151 -18.486 -2.786 1.00 88.12 76 ASN A CA 1
ATOM 619 C C . ASN A 1 76 ? 0.321 -19.835 -2.088 1.00 88.12 76 ASN A C 1
ATOM 621 O O . ASN A 1 76 ? -0.330 -20.817 -2.443 1.00 88.12 76 ASN A O 1
ATOM 625 N N . ASP A 1 77 ? 1.185 -19.855 -1.080 1.00 92.31 77 ASP A N 1
ATOM 626 C CA . ASP A 1 77 ? 1.484 -21.021 -0.256 1.00 92.31 77 ASP A CA 1
ATOM 627 C C . ASP A 1 77 ? 0.582 -21.141 0.986 1.00 92.31 77 ASP A C 1
ATOM 629 O O . ASP A 1 77 ? 0.754 -22.067 1.782 1.00 92.31 77 ASP A O 1
ATOM 633 N N . LEU A 1 78 ? -0.404 -20.247 1.144 1.00 93.56 78 LEU A N 1
ATOM 634 C CA . LEU A 1 78 ? -1.361 -20.294 2.246 1.00 93.56 78 LEU A CA 1
ATOM 635 C C . LEU A 1 78 ? -2.434 -21.359 2.018 1.00 93.56 78 LEU A C 1
ATOM 637 O O . LEU A 1 78 ? -3.061 -21.452 0.961 1.00 93.56 78 LEU A O 1
ATOM 641 N N . THR A 1 79 ? -2.726 -22.111 3.073 1.00 94.50 79 THR A N 1
ATOM 642 C CA . THR A 1 79 ? -3.878 -23.011 3.120 1.00 94.50 79 THR A CA 1
ATOM 643 C C . THR A 1 79 ? -5.189 -22.237 3.288 1.00 94.50 79 THR A C 1
ATOM 645 O O . THR A 1 79 ? -5.221 -21.128 3.823 1.00 94.50 79 THR A O 1
ATOM 648 N N . GLU A 1 80 ? -6.315 -22.850 2.907 1.00 92.50 80 GLU A N 1
ATOM 649 C CA . GLU A 1 80 ? -7.650 -22.259 3.114 1.00 92.50 80 GLU A CA 1
ATOM 650 C C . GLU A 1 80 ? -7.912 -21.913 4.591 1.00 92.50 80 GLU A C 1
ATOM 652 O O . GLU A 1 80 ? -8.468 -20.859 4.896 1.00 92.50 80 GLU A O 1
ATOM 657 N N . ALA A 1 81 ? -7.444 -22.759 5.515 1.00 96.31 81 ALA A N 1
ATOM 658 C CA . ALA A 1 81 ? -7.579 -22.535 6.952 1.00 96.31 81 ALA A CA 1
ATOM 659 C C . ALA A 1 81 ? -6.773 -21.315 7.436 1.00 96.31 81 ALA A C 1
ATOM 661 O O . ALA A 1 81 ? -7.233 -20.571 8.302 1.00 96.31 81 ALA A O 1
ATOM 662 N N . GLU A 1 82 ? -5.582 -21.079 6.877 1.00 96.25 82 GLU A N 1
ATOM 663 C CA . GLU A 1 82 ? -4.780 -19.889 7.188 1.00 96.25 82 GLU A CA 1
ATOM 664 C C . GLU A 1 82 ? -5.430 -18.619 6.636 1.00 96.25 82 GLU A C 1
ATOM 666 O O . GLU A 1 82 ? -5.495 -17.610 7.342 1.00 96.25 82 GLU A O 1
ATOM 671 N N . VAL A 1 83 ? -5.983 -18.672 5.420 1.00 95.06 83 VAL A N 1
ATOM 672 C CA . VAL A 1 83 ? -6.742 -17.559 4.826 1.00 95.06 83 VAL A CA 1
ATOM 673 C C . VAL A 1 83 ? -7.971 -17.216 5.675 1.00 95.06 83 VAL A C 1
ATOM 675 O O . VAL A 1 83 ? -8.218 -16.038 5.960 1.00 95.06 83 VAL A O 1
ATOM 678 N N . GLU A 1 84 ? -8.722 -18.219 6.132 1.00 95.56 84 GLU A N 1
ATOM 679 C CA . GLU A 1 84 ? -9.885 -18.027 7.006 1.00 95.56 84 GLU A CA 1
ATOM 680 C C . GLU A 1 84 ? -9.482 -17.431 8.365 1.00 95.56 84 GLU A C 1
ATOM 682 O O . GLU A 1 84 ? -10.109 -16.478 8.850 1.00 95.56 84 GLU A O 1
ATOM 687 N N . ALA A 1 85 ? -8.396 -17.930 8.963 1.00 97.44 85 ALA A N 1
ATOM 688 C CA . ALA A 1 85 ? -7.877 -17.416 10.225 1.00 97.44 85 ALA A CA 1
ATOM 689 C C . ALA A 1 85 ? -7.424 -15.952 10.101 1.00 97.44 85 ALA A C 1
ATOM 691 O O . ALA A 1 85 ? -7.780 -15.119 10.939 1.00 97.44 85 ALA A O 1
ATOM 692 N N . LEU A 1 86 ? -6.695 -15.607 9.034 1.00 97.25 86 LEU A N 1
ATOM 693 C CA . LEU A 1 86 ? -6.275 -14.233 8.753 1.00 97.25 86 LEU A CA 1
ATOM 694 C C . LEU A 1 86 ? -7.477 -13.310 8.551 1.00 97.25 86 LEU A C 1
ATOM 696 O O . LEU A 1 86 ? -7.538 -12.245 9.164 1.00 97.25 86 LEU A O 1
ATOM 700 N N . THR A 1 87 ? -8.457 -13.732 7.754 1.00 95.75 87 THR A N 1
ATOM 701 C CA . THR A 1 87 ? -9.691 -12.967 7.514 1.00 95.75 87 THR A CA 1
ATOM 702 C C . THR A 1 87 ? -10.438 -12.697 8.823 1.00 95.75 87 THR A C 1
ATOM 704 O O . THR A 1 87 ? -10.849 -11.564 9.093 1.00 95.75 87 THR A O 1
ATOM 707 N N . THR A 1 88 ? -10.538 -13.705 9.693 1.00 97.19 88 THR A N 1
ATOM 708 C CA . THR A 1 88 ? -11.132 -13.564 11.031 1.00 97.19 88 THR A CA 1
ATOM 709 C C . THR A 1 88 ? -10.386 -12.527 11.876 1.00 97.19 88 THR A C 1
ATOM 711 O O . THR A 1 88 ? -11.001 -11.601 12.414 1.00 97.19 88 THR A O 1
ATOM 714 N N . LEU A 1 89 ? -9.054 -12.619 11.945 1.00 98.00 89 LEU A N 1
ATOM 715 C CA . LEU A 1 89 ? -8.214 -11.688 12.706 1.00 98.00 89 LEU A CA 1
ATOM 716 C C . LEU A 1 89 ? -8.308 -10.248 12.179 1.00 98.00 89 LEU A C 1
ATOM 718 O O . LEU A 1 89 ? -8.364 -9.301 12.968 1.00 98.00 89 LEU A O 1
ATOM 722 N N . ILE A 1 90 ? -8.382 -10.061 10.861 1.00 97.38 90 ILE A N 1
ATOM 723 C CA . ILE A 1 90 ? -8.584 -8.745 10.240 1.00 97.38 90 ILE A CA 1
ATOM 724 C C . ILE A 1 90 ? -9.937 -8.157 10.659 1.00 97.38 90 ILE A C 1
ATOM 726 O O . ILE A 1 90 ? -10.018 -6.977 11.026 1.00 97.38 90 ILE A O 1
ATOM 730 N N . GLY A 1 91 ? -10.990 -8.980 10.667 1.00 97.06 91 GLY A N 1
ATOM 731 C CA . GLY A 1 91 ? -12.305 -8.612 11.187 1.00 97.06 91 GLY A CA 1
ATOM 732 C C . GLY A 1 91 ? -12.244 -8.134 12.640 1.00 97.06 91 GLY A C 1
ATOM 733 O O . GLY A 1 91 ? -12.754 -7.055 12.962 1.00 97.06 91 GLY A O 1
ATOM 734 N N . GLU A 1 92 ? -11.554 -8.872 13.511 1.00 98.12 92 GLU A N 1
ATOM 735 C CA . GLU A 1 92 ? -11.352 -8.466 14.906 1.00 98.12 92 GLU A CA 1
ATOM 736 C C . GLU A 1 92 ? -10.593 -7.141 15.037 1.00 98.12 92 GLU A C 1
ATOM 738 O O . GLU A 1 92 ? -10.984 -6.275 15.828 1.00 98.12 92 GLU A O 1
ATOM 743 N N . MET A 1 93 ? -9.519 -6.951 14.265 1.00 98.00 93 MET A N 1
ATOM 744 C CA . MET A 1 93 ? -8.742 -5.710 14.285 1.00 98.00 93 MET A CA 1
ATOM 745 C C . MET A 1 93 ? -9.609 -4.508 13.913 1.00 98.00 93 MET A C 1
ATOM 747 O O . MET A 1 93 ? -9.562 -3.486 14.600 1.00 98.00 93 MET A O 1
ATOM 751 N N . ARG A 1 94 ? -10.457 -4.630 12.888 1.00 97.12 94 ARG A N 1
ATOM 752 C CA . ARG A 1 94 ? -11.391 -3.563 12.495 1.00 97.12 94 ARG A CA 1
ATOM 753 C C . ARG A 1 94 ? -12.411 -3.253 13.571 1.00 97.12 94 ARG A C 1
ATOM 755 O O . ARG A 1 94 ? -12.665 -2.082 13.843 1.00 97.12 94 ARG A O 1
ATOM 762 N N . GLN A 1 95 ? -12.960 -4.274 14.228 1.00 97.62 95 GLN A N 1
ATOM 763 C CA . GLN A 1 95 ? -13.863 -4.050 15.355 1.00 97.62 95 GLN A CA 1
ATOM 764 C C . GLN A 1 95 ? -13.167 -3.285 16.486 1.00 97.62 95 GLN A C 1
ATOM 766 O O . GLN A 1 95 ? -13.756 -2.368 17.058 1.00 97.62 95 GLN A O 1
ATOM 771 N N . ARG A 1 96 ? -11.910 -3.620 16.801 1.00 97.38 96 ARG A N 1
ATOM 772 C CA . ARG A 1 96 ? -11.122 -2.912 17.824 1.00 97.38 96 ARG A CA 1
ATOM 773 C C . ARG A 1 96 ? -10.810 -1.473 17.404 1.00 97.38 96 ARG A C 1
ATOM 775 O O . ARG A 1 96 ? -10.981 -0.570 18.215 1.00 97.38 96 ARG A O 1
ATOM 782 N N . ILE A 1 97 ? -10.448 -1.238 16.141 1.00 96.31 97 ILE A N 1
ATOM 783 C CA . ILE A 1 97 ? -10.272 0.113 15.581 1.00 96.31 97 ILE A CA 1
ATOM 784 C C . ILE A 1 97 ? -11.574 0.917 15.690 1.00 96.31 97 ILE A C 1
ATOM 786 O O . ILE A 1 97 ? -11.545 2.065 16.124 1.00 96.31 97 ILE A O 1
ATOM 790 N N . GLY A 1 98 ? -12.722 0.313 15.370 1.00 95.44 98 GLY A N 1
ATOM 791 C CA . GLY A 1 98 ? -14.037 0.943 15.499 1.00 95.44 98 GLY A CA 1
ATOM 792 C C . GLY A 1 98 ? -14.373 1.340 16.939 1.00 95.44 98 GLY A C 1
ATOM 793 O O . GLY A 1 98 ? -14.875 2.440 17.166 1.00 95.44 98 GLY A O 1
ATOM 794 N N . ARG A 1 99 ? -14.030 0.492 17.919 1.00 95.12 99 ARG A N 1
ATOM 795 C CA . ARG A 1 99 ? -14.172 0.817 19.349 1.00 95.12 99 ARG A CA 1
ATOM 796 C C . ARG A 1 99 ? -13.272 1.978 19.758 1.00 95.12 99 ARG A C 1
ATOM 798 O O . ARG A 1 99 ? -13.774 2.923 20.347 1.00 95.12 99 ARG A O 1
ATOM 805 N N . LEU A 1 100 ? -11.989 1.952 19.386 1.00 93.88 100 LEU A N 1
ATOM 806 C CA . LEU A 1 100 ? -11.053 3.049 19.672 1.00 93.88 100 LEU A CA 1
ATOM 807 C C . LEU A 1 100 ? -11.505 4.362 19.023 1.00 93.88 100 LEU A C 1
ATOM 809 O O . LEU A 1 100 ? -11.413 5.425 19.630 1.00 93.88 100 LEU A O 1
ATOM 813 N N . ARG A 1 101 ? -12.039 4.297 17.800 1.00 94.38 101 ARG A N 1
ATOM 814 C CA . ARG A 1 101 ? -12.620 5.458 17.126 1.00 94.38 101 ARG A CA 1
ATOM 815 C C . ARG A 1 101 ? -13.777 6.050 17.926 1.00 94.38 101 ARG A C 1
ATOM 817 O O . ARG A 1 101 ? -13.838 7.268 18.043 1.00 94.38 101 ARG A O 1
ATOM 824 N N . ALA A 1 102 ? -14.682 5.217 18.435 1.00 92.06 102 ALA A N 1
ATOM 825 C CA . ALA A 1 102 ? -15.804 5.676 19.248 1.00 92.06 102 ALA A CA 1
ATOM 826 C C . ALA A 1 102 ? -15.334 6.226 20.605 1.00 92.06 102 ALA A C 1
ATOM 828 O O . ALA A 1 102 ? -15.725 7.324 20.978 1.00 92.06 102 ALA A O 1
ATOM 829 N N . GLU A 1 103 ? -14.449 5.503 21.296 1.00 91.62 103 GLU A N 1
ATOM 830 C CA . GLU A 1 103 ? -13.941 5.854 22.629 1.00 91.62 103 GLU A CA 1
ATOM 831 C C . GLU A 1 103 ? -13.167 7.178 22.646 1.00 91.62 103 GLU A C 1
ATOM 833 O O . GLU A 1 103 ? -13.301 7.960 23.582 1.00 91.62 103 GLU A O 1
ATOM 838 N N . PHE A 1 104 ? -12.386 7.452 21.599 1.00 90.31 104 PHE A N 1
ATOM 839 C CA . PHE A 1 104 ? -11.582 8.672 21.484 1.00 90.31 104 PHE A CA 1
ATOM 840 C C . PHE A 1 104 ? -12.153 9.681 20.477 1.00 90.31 104 PHE A C 1
ATOM 842 O O . PHE A 1 104 ? -11.432 10.581 20.049 1.00 90.31 104 PHE A O 1
ATOM 849 N N . GLU A 1 105 ? -13.418 9.526 20.068 1.00 90.38 105 GLU A N 1
ATOM 850 C CA . GLU A 1 105 ? -14.127 10.381 19.098 1.00 90.38 105 GLU A CA 1
ATOM 851 C C . GLU A 1 105 ? -13.276 10.757 17.869 1.00 90.38 105 GLU A C 1
ATOM 853 O O . GLU A 1 105 ? -13.191 11.916 17.450 1.00 90.38 105 GLU A O 1
ATOM 858 N N . LEU A 1 106 ? -12.584 9.764 17.315 1.00 93.00 106 LEU A N 1
ATOM 859 C CA . LEU A 1 106 ? -11.643 9.965 16.221 1.00 93.00 106 LEU A CA 1
ATOM 860 C C . LEU A 1 106 ? -12.395 10.266 14.925 1.00 93.00 106 LEU A C 1
ATOM 862 O O . LEU A 1 106 ? -13.383 9.604 14.566 1.00 93.00 106 LEU A O 1
ATOM 866 N N . ARG A 1 107 ? -11.901 11.252 14.180 1.00 90.94 107 ARG A N 1
ATOM 867 C CA . ARG A 1 107 ? -12.515 11.674 12.925 1.00 90.94 107 ARG A CA 1
ATOM 868 C C . ARG A 1 107 ? -11.970 10.852 11.756 1.00 90.94 107 ARG A C 1
ATOM 870 O O . ARG A 1 107 ? -10.755 10.698 11.623 1.00 90.94 107 ARG A O 1
ATOM 877 N N . PRO A 1 108 ? -12.843 10.341 10.868 1.00 87.62 108 PRO A N 1
ATOM 878 C CA . PRO A 1 108 ? -12.398 9.711 9.635 1.00 87.62 108 PRO A CA 1
ATOM 879 C C . PRO A 1 108 ? -11.571 10.679 8.790 1.00 87.62 108 PRO A C 1
ATOM 881 O O . PRO A 1 108 ? -11.923 11.851 8.634 1.00 87.62 108 PRO A O 1
ATOM 884 N N . GLN A 1 109 ? -10.501 10.174 8.184 1.00 85.31 109 GLN A N 1
ATOM 885 C CA . GLN A 1 109 ? -9.745 10.950 7.213 1.00 85.31 109 GLN A CA 1
ATOM 886 C C . GLN A 1 109 ? -1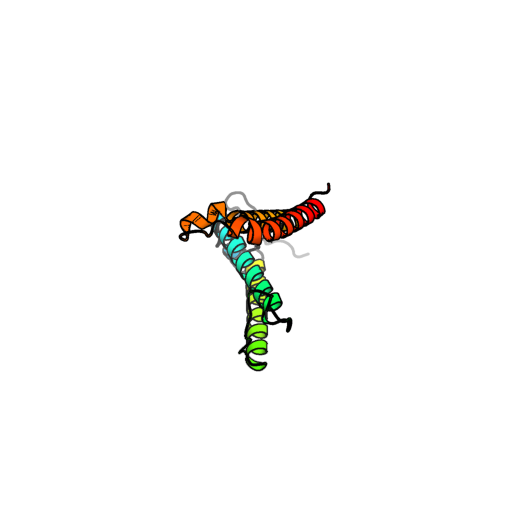0.481 10.967 5.878 1.00 85.31 109 GLN A C 1
ATOM 888 O O . GLN A 1 109 ? -10.559 9.951 5.186 1.00 85.31 109 GLN A O 1
ATOM 893 N N . GLN A 1 110 ? -10.977 12.131 5.471 1.00 85.19 110 GLN A N 1
ATOM 894 C CA . GLN A 1 110 ? -11.495 12.293 4.121 1.00 85.19 110 GLN A CA 1
ATOM 895 C C . GLN A 1 110 ? -10.327 12.415 3.141 1.00 85.19 110 GLN A C 1
ATOM 897 O O . GLN A 1 110 ? -9.502 13.325 3.234 1.00 85.19 110 GLN A O 1
ATOM 902 N N . ARG A 1 111 ? -10.258 11.493 2.180 1.00 86.50 111 ARG A N 1
ATOM 903 C CA . ARG A 1 111 ? -9.300 11.552 1.075 1.00 86.50 111 ARG A CA 1
ATOM 904 C C . ARG A 1 111 ? -10.052 11.629 -0.241 1.00 86.50 111 ARG A C 1
ATOM 906 O O . ARG A 1 111 ? -11.024 10.914 -0.460 1.00 86.50 111 ARG A O 1
ATOM 913 N N . HIS A 1 112 ? -9.587 12.493 -1.133 1.00 91.19 112 HIS A N 1
ATOM 914 C CA . HIS A 1 112 ? -10.178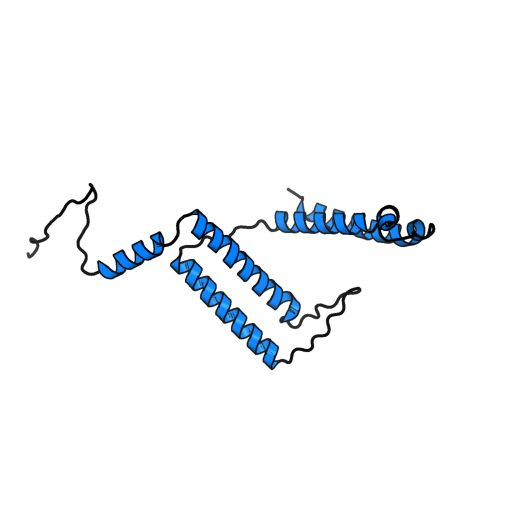 12.624 -2.458 1.00 91.19 112 HIS A CA 1
ATOM 915 C C . HIS A 1 112 ? -9.562 11.586 -3.391 1.00 91.19 112 HIS A C 1
ATOM 917 O O . HIS A 1 112 ? -8.357 11.632 -3.646 1.00 91.19 112 HIS A O 1
ATOM 923 N N . LEU A 1 113 ? -10.391 10.694 -3.938 1.00 92.19 113 LEU A N 1
ATOM 924 C CA . LEU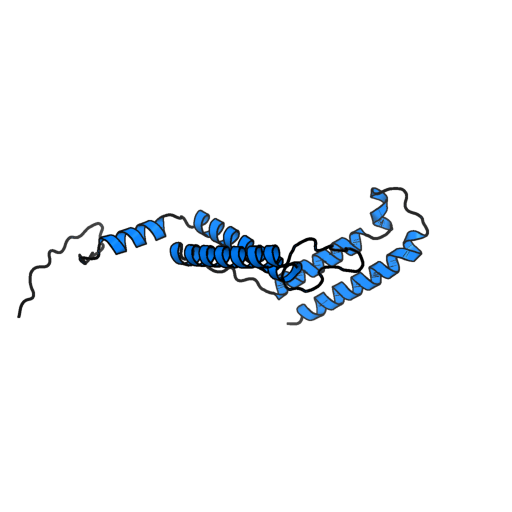 A 1 113 ? -9.946 9.652 -4.865 1.00 92.19 113 LEU A CA 1
ATOM 925 C C . LEU A 1 113 ? -9.160 10.237 -6.046 1.00 92.19 113 LEU A C 1
ATOM 927 O O . LEU A 1 113 ? -8.086 9.740 -6.361 1.00 92.19 113 LEU A O 1
ATOM 931 N N . ARG A 1 114 ? -9.618 11.358 -6.625 1.00 94.25 114 ARG A N 1
ATOM 932 C CA . ARG A 1 114 ? -8.891 12.059 -7.698 1.00 94.25 114 ARG A CA 1
ATOM 933 C C . ARG A 1 114 ? -7.458 12.426 -7.300 1.00 94.25 114 ARG A C 1
ATOM 935 O O . ARG A 1 114 ? -6.545 12.237 -8.090 1.00 94.25 114 ARG A O 1
ATOM 942 N N . ARG A 1 115 ? -7.243 12.912 -6.070 1.00 92.44 115 ARG A N 1
ATOM 943 C CA . ARG A 1 115 ? -5.900 13.271 -5.577 1.00 92.44 115 ARG A CA 1
ATOM 944 C C . ARG A 1 115 ? -5.020 12.038 -5.384 1.00 92.44 115 ARG A C 1
ATOM 946 O O . ARG A 1 115 ? -3.836 12.104 -5.688 1.00 92.44 115 ARG A O 1
ATOM 953 N N . ILE A 1 116 ? -5.595 10.932 -4.908 1.00 93.31 116 ILE A N 1
ATOM 954 C CA . ILE A 1 116 ? -4.884 9.654 -4.770 1.00 93.31 116 ILE A CA 1
ATOM 955 C C . ILE A 1 116 ? -4.456 9.141 -6.149 1.00 93.31 116 ILE A C 1
ATOM 957 O O . ILE A 1 116 ? -3.280 8.861 -6.356 1.00 93.31 116 ILE A O 1
ATOM 961 N N . LEU A 1 117 ? -5.389 9.073 -7.102 1.00 95.62 117 LEU A N 1
ATOM 962 C CA . LEU A 1 117 ? -5.108 8.601 -8.457 1.00 95.62 117 LEU A CA 1
ATOM 963 C C . LEU A 1 117 ? -4.097 9.503 -9.175 1.00 95.62 117 LEU A C 1
ATOM 965 O O . LEU A 1 117 ? -3.170 8.999 -9.797 1.00 95.62 117 LEU A O 1
ATOM 969 N N . ALA A 1 118 ? -4.208 10.826 -9.026 1.00 94.50 118 ALA A N 1
ATOM 970 C CA . ALA A 1 118 ? -3.235 11.760 -9.587 1.00 94.50 118 ALA A CA 1
ATOM 971 C C . ALA A 1 118 ? -1.822 11.523 -9.028 1.00 94.50 118 ALA A C 1
ATOM 973 O O . ALA A 1 118 ? -0.859 11.518 -9.790 1.00 94.50 118 ALA A O 1
ATOM 974 N N . ALA A 1 119 ? -1.691 11.281 -7.719 1.00 94.75 119 ALA A N 1
ATOM 975 C CA . ALA A 1 119 ? -0.404 10.949 -7.113 1.00 94.75 119 ALA A CA 1
ATOM 976 C C . ALA A 1 119 ? 0.156 9.614 -7.638 1.00 94.75 119 ALA A C 1
ATOM 978 O O . ALA A 1 119 ? 1.341 9.543 -7.961 1.00 94.75 119 ALA A O 1
ATOM 979 N N . LEU A 1 120 ? -0.688 8.584 -7.778 1.00 96.00 120 LEU A N 1
ATOM 980 C CA . LEU A 1 120 ? -0.292 7.279 -8.320 1.00 96.00 120 LEU A CA 1
ATOM 981 C C . LEU A 1 120 ? 0.173 7.369 -9.779 1.00 96.00 120 LEU A C 1
ATOM 983 O O . LEU A 1 120 ? 1.215 6.822 -10.123 1.00 96.00 120 LEU A O 1
ATOM 987 N N . PHE A 1 121 ? -0.542 8.100 -10.634 1.00 96.31 121 PHE A N 1
ATOM 988 C CA . PHE A 1 121 ? -0.142 8.258 -12.035 1.00 96.31 121 PHE A CA 1
ATOM 989 C C . PHE A 1 121 ? 1.142 9.077 -12.185 1.00 96.31 121 PHE A C 1
ATOM 991 O O . PHE A 1 121 ? 1.984 8.735 -13.012 1.00 96.31 121 PHE A O 1
ATOM 998 N N . SER A 1 122 ? 1.341 10.109 -11.360 1.00 95.00 122 SER A N 1
ATOM 999 C CA . SER A 1 122 ? 2.618 10.832 -11.309 1.00 95.00 122 SER A CA 1
ATOM 1000 C C . SER A 1 122 ? 3.770 9.923 -10.875 1.00 95.00 122 SER A C 1
ATOM 1002 O O . SER A 1 122 ? 4.862 10.006 -11.432 1.00 95.00 122 SER A O 1
ATOM 1004 N N . PHE A 1 123 ? 3.526 9.028 -9.915 1.00 96.94 123 PHE A N 1
ATOM 1005 C CA . PHE A 1 123 ? 4.505 8.036 -9.481 1.00 96.94 123 PHE A CA 1
ATOM 1006 C C . PHE A 1 123 ? 4.858 7.043 -10.599 1.00 96.94 123 PHE A C 1
ATOM 1008 O O . PHE A 1 123 ? 6.041 6.846 -10.874 1.00 96.94 123 PHE A O 1
ATOM 1015 N N . PHE A 1 124 ? 3.865 6.488 -11.304 1.00 96.94 124 PHE A N 1
ATOM 1016 C CA . PHE A 1 124 ? 4.102 5.608 -12.456 1.00 96.94 124 PHE A CA 1
ATOM 1017 C C . PHE A 1 124 ? 4.896 6.306 -13.555 1.00 96.94 124 PHE A C 1
ATOM 1019 O O . PHE A 1 124 ? 5.865 5.748 -14.061 1.00 96.94 124 PHE A O 1
ATOM 1026 N N . TRP A 1 125 ? 4.528 7.546 -13.883 1.00 96.38 125 TRP A N 1
ATOM 1027 C CA . TRP A 1 125 ? 5.257 8.335 -14.867 1.00 96.38 125 TRP A CA 1
ATOM 1028 C C . TRP A 1 125 ? 6.722 8.527 -14.462 1.00 96.38 125 TRP A C 1
ATOM 1030 O O . TRP A 1 125 ? 7.603 8.350 -15.298 1.00 96.38 125 TRP A O 1
ATOM 1040 N N . SER A 1 126 ? 6.989 8.831 -13.185 1.00 96.12 126 SER A N 1
ATOM 1041 C CA . SER A 1 126 ? 8.357 8.981 -12.673 1.00 96.12 126 SER A CA 1
ATOM 1042 C C . SER A 1 126 ? 9.162 7.694 -12.830 1.00 96.12 126 SER A C 1
ATOM 1044 O O . SER A 1 126 ? 10.258 7.739 -13.378 1.00 96.12 126 SER A O 1
ATOM 1046 N N . ILE A 1 127 ? 8.609 6.548 -12.414 1.00 95.88 127 ILE A N 1
ATOM 1047 C CA . ILE A 1 127 ? 9.300 5.254 -12.524 1.00 95.88 127 ILE A CA 1
ATOM 1048 C C . ILE A 1 127 ? 9.593 4.918 -13.985 1.00 95.88 127 ILE A C 1
ATOM 1050 O O . ILE A 1 127 ? 10.732 4.616 -14.326 1.00 95.88 127 ILE A O 1
ATOM 1054 N N . LEU A 1 128 ? 8.589 5.009 -14.859 1.00 96.38 128 LEU A N 1
ATOM 1055 C CA . LEU A 1 128 ? 8.755 4.703 -16.282 1.00 96.38 128 LEU A CA 1
ATOM 1056 C C . LEU A 1 128 ? 9.786 5.624 -16.939 1.00 96.38 128 LEU A C 1
ATOM 1058 O O . LEU A 1 128 ? 10.595 5.179 -17.751 1.00 96.38 128 LEU A O 1
ATOM 1062 N N . HIS A 1 129 ? 9.789 6.905 -16.566 1.00 94.06 129 HIS A N 1
ATOM 1063 C CA . HIS A 1 129 ? 10.784 7.848 -17.048 1.00 94.06 129 HIS A CA 1
ATOM 1064 C C . HIS A 1 129 ? 12.191 7.487 -16.552 1.00 94.06 129 HIS A C 1
ATOM 1066 O O . HIS A 1 129 ? 13.155 7.649 -17.300 1.00 94.06 129 HIS A O 1
ATOM 1072 N N . ASP A 1 130 ? 12.332 7.021 -15.313 1.00 93.31 130 ASP A N 1
ATOM 1073 C CA . ASP A 1 130 ? 13.617 6.617 -14.734 1.00 93.31 130 ASP A CA 1
ATOM 1074 C C . ASP A 1 130 ? 14.170 5.316 -15.333 1.00 93.31 130 ASP A C 1
ATOM 1076 O O . ASP A 1 130 ? 15.379 5.098 -15.301 1.00 93.31 130 ASP A O 1
ATOM 1080 N N . CYS A 1 131 ? 13.323 4.514 -15.983 1.00 93.38 131 CYS A N 1
ATOM 1081 C CA . CYS A 1 131 ? 13.729 3.319 -16.726 1.00 93.38 131 CYS A CA 1
ATOM 1082 C C . CYS A 1 131 ? 14.295 3.593 -18.131 1.00 93.38 131 CYS A C 1
ATOM 1084 O O . CYS A 1 131 ? 14.758 2.652 -18.775 1.00 93.38 131 CYS A O 1
ATOM 1086 N N . ARG A 1 132 ? 14.265 4.836 -18.636 1.00 92.56 132 ARG A N 1
ATOM 1087 C CA . ARG A 1 132 ? 14.783 5.156 -19.980 1.00 92.56 132 ARG A CA 1
ATOM 1088 C C . ARG A 1 132 ? 16.256 4.796 -20.120 1.00 92.56 132 ARG A C 1
ATOM 1090 O O . ARG A 1 132 ? 17.047 5.035 -19.206 1.00 92.56 132 ARG A O 1
ATOM 1097 N N . SER A 1 133 ? 16.641 4.327 -21.307 1.00 92.44 133 SER A N 1
ATOM 1098 C CA . SER A 1 133 ? 18.013 3.903 -21.616 1.00 92.44 133 SER A CA 1
ATOM 1099 C C . SER A 1 133 ? 19.087 4.930 -21.216 1.00 92.44 133 SER A C 1
ATOM 1101 O O . SER A 1 133 ? 20.127 4.561 -20.674 1.00 92.44 133 SER A O 1
ATOM 1103 N N . GLU A 1 134 ? 18.812 6.226 -21.394 1.00 90.00 134 GLU A N 1
ATOM 1104 C CA . GLU A 1 134 ? 19.711 7.328 -21.020 1.00 90.00 134 GLU A CA 1
ATOM 1105 C C . GLU A 1 134 ? 19.953 7.456 -19.504 1.00 90.00 134 GLU A C 1
ATOM 1107 O O . GLU A 1 134 ? 21.011 7.925 -19.086 1.00 90.00 134 GLU A O 1
ATOM 1112 N N . LYS A 1 135 ? 18.999 7.018 -18.673 1.00 88.44 135 LYS A N 1
ATOM 1113 C CA . LYS A 1 135 ? 19.074 7.079 -17.205 1.00 88.44 135 LYS A CA 1
ATOM 1114 C C . LYS A 1 135 ? 19.641 5.808 -16.580 1.00 88.44 135 LYS A C 1
ATOM 1116 O O . LYS A 1 135 ? 20.134 5.847 -15.454 1.00 88.44 135 LYS A O 1
ATOM 1121 N N . LEU A 1 136 ? 19.665 4.705 -17.326 1.00 88.75 136 LEU A N 1
ATOM 1122 C CA . LEU A 1 136 ? 20.225 3.433 -16.866 1.00 88.75 136 LEU A CA 1
ATOM 1123 C C . LEU A 1 136 ? 21.759 3.423 -16.792 1.00 88.75 136 LEU A C 1
ATOM 1125 O O . LEU A 1 136 ? 22.325 2.504 -16.203 1.00 88.75 136 LEU A O 1
ATOM 1129 N N . GLY A 1 137 ? 22.451 4.450 -17.301 1.00 78.31 137 GLY A N 1
ATOM 1130 C CA . GLY A 1 137 ? 23.918 4.557 -17.242 1.00 78.31 137 GLY A CA 1
ATOM 1131 C C . GLY A 1 137 ? 24.514 4.472 -15.828 1.00 78.31 137 GLY A C 1
ATOM 1132 O O . GLY A 1 137 ? 25.662 4.066 -15.671 1.00 78.31 137 GLY A O 1
ATOM 1133 N N . GLY A 1 138 ? 23.731 4.784 -14.788 1.00 79.12 138 GLY A N 1
ATOM 1134 C CA . GLY A 1 138 ? 24.135 4.608 -13.387 1.00 79.12 138 GLY A CA 1
ATOM 1135 C C . GLY A 1 138 ? 24.178 3.150 -12.905 1.00 79.12 138 GLY A C 1
ATOM 1136 O O . GLY A 1 138 ? 24.731 2.882 -11.843 1.00 79.12 138 GLY A O 1
ATOM 1137 N N . THR A 1 139 ? 23.617 2.210 -13.671 1.00 74.88 139 THR A N 1
ATOM 1138 C CA . THR A 1 139 ? 23.517 0.778 -13.322 1.00 74.88 139 THR A CA 1
ATOM 1139 C C . THR A 1 139 ? 24.521 -0.108 -14.066 1.00 74.88 139 THR A C 1
ATOM 1141 O O . THR A 1 139 ? 24.574 -1.313 -13.835 1.00 74.88 139 THR A O 1
ATOM 1144 N N . GLY A 1 140 ? 25.353 0.481 -14.931 1.00 82.62 140 GLY A N 1
ATOM 1145 C CA . GLY A 1 140 ? 26.374 -0.225 -15.699 1.00 82.62 140 GLY A CA 1
ATOM 1146 C C . GLY A 1 140 ? 26.493 0.288 -17.131 1.00 82.62 140 GLY A C 1
ATOM 1147 O O . GLY A 1 140 ? 25.895 1.291 -17.518 1.00 82.62 140 GLY A O 1
ATOM 1148 N N . ARG A 1 141 ? 27.293 -0.412 -17.943 1.00 85.38 141 ARG A N 1
ATOM 1149 C CA . ARG A 1 141 ? 27.439 -0.089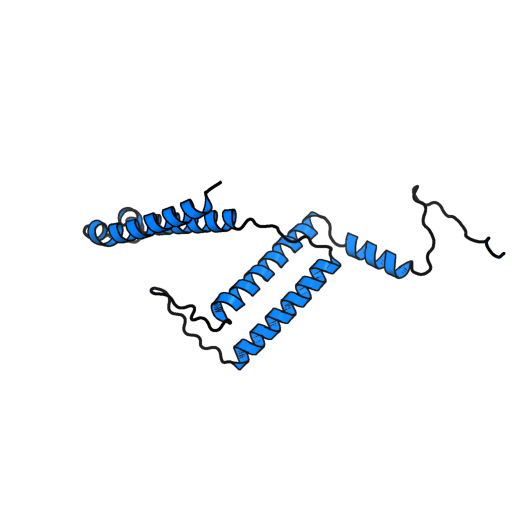 -19.366 1.00 85.38 141 ARG A CA 1
ATOM 1150 C C . ARG A 1 141 ? 26.132 -0.403 -20.096 1.00 85.38 141 ARG A C 1
ATOM 1152 O O . ARG A 1 141 ? 25.746 -1.562 -20.193 1.00 85.38 141 ARG A O 1
ATOM 1159 N N . VAL A 1 142 ? 25.499 0.629 -20.642 1.00 86.12 142 VAL A N 1
ATOM 1160 C CA . VAL A 1 142 ? 24.282 0.511 -21.452 1.00 86.12 142 VAL A CA 1
ATOM 1161 C C . VAL A 1 142 ? 24.657 0.181 -22.896 1.00 86.12 142 VAL A C 1
ATOM 1163 O O . VAL A 1 142 ? 25.547 0.812 -23.473 1.00 86.12 142 VAL A O 1
ATOM 1166 N N . ASP A 1 143 ? 23.990 -0.814 -23.480 1.00 88.44 143 ASP A N 1
ATOM 1167 C CA . ASP A 1 143 ? 24.118 -1.121 -24.905 1.00 88.44 143 ASP A CA 1
ATOM 1168 C C . ASP A 1 143 ? 23.525 0.035 -25.740 1.00 88.44 143 ASP A C 1
ATOM 1170 O O . ASP A 1 143 ? 22.373 0.415 -25.508 1.00 88.44 143 ASP A O 1
ATOM 1174 N N . PRO A 1 144 ? 24.255 0.602 -26.720 1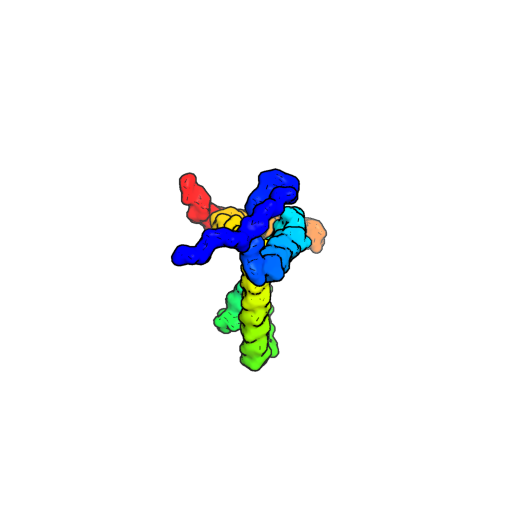.00 84.44 144 PRO A N 1
ATOM 1175 C CA . PRO A 1 144 ? 23.725 1.640 -27.607 1.00 84.44 144 PRO A CA 1
ATOM 1176 C C . PRO A 1 144 ? 22.418 1.265 -28.330 1.00 84.44 144 PRO A C 1
ATOM 1178 O O . PRO A 1 144 ? 21.636 2.156 -28.669 1.00 84.44 144 PRO A O 1
ATOM 1181 N N . ALA A 1 145 ? 22.155 -0.027 -28.555 1.00 90.62 145 ALA A N 1
ATOM 1182 C CA . ALA A 1 145 ? 20.922 -0.523 -29.168 1.00 90.62 145 ALA A CA 1
ATOM 1183 C C . ALA A 1 145 ? 19.713 -0.507 -28.213 1.00 90.62 145 ALA A C 1
ATOM 1185 O O . ALA A 1 145 ? 18.568 -0.586 -28.667 1.00 90.62 145 ALA A O 1
ATOM 1186 N N . LEU A 1 146 ? 19.933 -0.362 -26.899 1.00 90.31 146 LEU A N 1
ATOM 1187 C CA . LEU A 1 146 ? 18.863 -0.391 -25.900 1.00 90.31 146 LEU A CA 1
ATOM 1188 C C . LEU A 1 146 ? 17.863 0.748 -26.114 1.00 90.31 146 LEU A C 1
ATOM 1190 O O . LEU A 1 146 ? 16.659 0.538 -26.028 1.00 90.31 146 LEU A O 1
ATOM 1194 N N . ARG A 1 147 ? 18.346 1.933 -26.500 1.00 90.50 147 ARG A N 1
ATOM 1195 C CA . ARG A 1 147 ? 17.483 3.076 -26.829 1.00 90.50 147 ARG A CA 1
ATOM 1196 C C . ARG A 1 147 ? 16.470 2.754 -27.929 1.00 90.50 147 ARG A C 1
ATOM 1198 O O . ARG A 1 147 ? 15.351 3.241 -27.891 1.00 90.50 147 ARG A O 1
ATOM 1205 N N . GLN A 1 148 ? 16.857 1.958 -28.923 1.00 93.88 148 GLN A N 1
ATOM 1206 C CA . GLN A 1 148 ? 15.995 1.646 -30.068 1.00 93.88 148 GLN A CA 1
ATOM 1207 C C . GLN A 1 148 ? 14.977 0.542 -29.758 1.00 93.88 148 GLN A C 1
ATOM 1209 O O . GLN A 1 148 ? 13.989 0.415 -30.473 1.00 93.88 148 GLN A O 1
ATOM 1214 N N . THR A 1 149 ? 15.217 -0.255 -28.714 1.00 94.44 149 THR A N 1
ATOM 1215 C CA . THR A 1 149 ? 14.425 -1.453 -28.394 1.00 94.44 149 THR A CA 1
ATOM 1216 C C . THR A 1 149 ? 13.564 -1.288 -27.142 1.00 94.44 149 THR A C 1
ATOM 1218 O O . THR A 1 149 ? 12.428 -1.750 -27.132 1.00 94.44 149 THR A O 1
ATOM 1221 N N . LEU A 1 150 ? 14.065 -0.603 -26.109 1.00 93.94 150 LEU A N 1
ATOM 1222 C CA . LEU A 1 150 ? 13.374 -0.379 -24.836 1.00 93.94 150 LEU A CA 1
ATOM 1223 C C . LEU A 1 150 ? 12.510 0.886 -24.854 1.00 93.94 150 LEU A C 1
ATOM 1225 O O . LEU A 1 150 ? 11.336 0.837 -24.487 1.00 93.94 150 LEU A O 1
ATOM 1229 N N . ASP A 1 151 ? 13.092 2.019 -25.258 1.00 95.06 151 ASP A N 1
ATOM 1230 C CA . ASP A 1 151 ? 12.450 3.326 -25.081 1.00 95.06 151 ASP A CA 1
ATOM 1231 C C . ASP A 1 151 ? 11.089 3.448 -25.798 1.00 95.06 151 ASP A C 1
ATOM 1233 O O . ASP A 1 151 ? 10.193 4.024 -25.183 1.00 95.06 151 ASP A O 1
ATOM 1237 N N . PRO A 1 152 ? 10.853 2.866 -26.998 1.00 97.06 152 PRO A N 1
ATOM 1238 C CA . PRO A 1 152 ? 9.521 2.885 -27.611 1.00 97.06 152 PRO A CA 1
ATOM 1239 C C . PRO A 1 152 ? 8.438 2.230 -26.740 1.00 97.06 152 PRO A C 1
ATOM 1241 O O . PRO A 1 152 ? 7.357 2.786 -26.580 1.00 97.06 152 PRO A O 1
ATOM 1244 N N . GLY A 1 153 ? 8.739 1.089 -26.108 1.00 96.69 153 GLY A N 1
ATOM 1245 C CA . GLY A 1 153 ? 7.790 0.426 -25.208 1.00 96.69 153 GLY A CA 1
ATOM 1246 C C . GLY A 1 153 ? 7.533 1.230 -23.929 1.00 96.69 153 GLY A C 1
ATOM 1247 O O . GLY A 1 153 ? 6.406 1.285 -23.438 1.00 96.69 153 GLY A O 1
ATOM 1248 N N . LEU A 1 154 ? 8.557 1.912 -23.402 1.00 97.06 154 LEU A N 1
ATOM 1249 C CA . LEU A 1 154 ? 8.386 2.836 -22.275 1.00 97.06 154 LEU A CA 1
ATOM 1250 C C . LEU A 1 154 ? 7.552 4.063 -22.665 1.00 97.06 154 LEU A C 1
ATOM 1252 O O . LEU A 1 154 ? 6.738 4.523 -21.862 1.00 97.06 154 LEU A O 1
ATOM 1256 N N . ASP A 1 155 ? 7.726 4.580 -23.883 1.00 97.25 155 ASP A N 1
ATOM 1257 C CA . ASP A 1 155 ? 6.940 5.694 -24.412 1.00 97.25 155 ASP A CA 1
ATOM 1258 C C . ASP A 1 155 ? 5.451 5.334 -24.498 1.00 97.25 155 ASP A C 1
ATOM 1260 O O . ASP A 1 155 ? 4.615 6.127 -24.053 1.00 97.25 155 ASP A O 1
ATOM 1264 N N . ASP A 1 156 ? 5.115 4.128 -24.961 1.00 97.75 156 ASP A N 1
ATOM 1265 C CA . ASP A 1 156 ? 3.733 3.632 -24.990 1.00 97.75 156 ASP A CA 1
ATOM 1266 C C . ASP A 1 156 ? 3.114 3.593 -23.578 1.00 97.75 156 ASP A C 1
ATOM 1268 O O . ASP A 1 156 ? 2.016 4.115 -23.345 1.00 97.75 156 ASP A O 1
ATOM 1272 N N . LEU A 1 157 ? 3.839 3.058 -22.588 1.00 97.81 157 LEU A N 1
ATOM 1273 C CA . LEU A 1 157 ? 3.382 3.012 -21.190 1.00 97.81 157 LEU A CA 1
ATOM 1274 C C . LEU A 1 157 ? 3.225 4.413 -20.573 1.00 97.81 157 LEU A C 1
ATOM 1276 O O . LEU A 1 157 ? 2.282 4.675 -19.812 1.00 97.81 157 LEU A O 1
ATOM 1280 N N . ILE A 1 158 ? 4.118 5.345 -20.915 1.00 97.06 158 ILE A N 1
ATOM 1281 C CA . ILE A 1 158 ? 4.036 6.747 -20.492 1.00 97.06 158 ILE A CA 1
ATOM 1282 C C . ILE A 1 158 ? 2.789 7.414 -21.081 1.00 97.06 158 ILE A C 1
ATOM 1284 O O . ILE A 1 158 ? 2.060 8.094 -20.351 1.00 97.06 158 ILE A O 1
ATOM 1288 N N . GLN A 1 159 ? 2.499 7.199 -22.366 1.00 97.31 159 GLN A N 1
ATOM 1289 C CA . GLN A 1 159 ? 1.307 7.747 -23.018 1.00 97.31 159 GLN A CA 1
ATOM 1290 C C . GLN A 1 159 ? 0.012 7.206 -22.401 1.00 97.31 159 GLN A C 1
ATOM 1292 O O . GLN A 1 159 ? -0.940 7.969 -22.187 1.00 97.31 159 GLN A O 1
ATOM 1297 N N . LEU A 1 160 ? -0.032 5.916 -22.056 1.00 97.44 160 LEU A N 1
ATOM 1298 C CA . LEU A 1 160 ? -1.160 5.321 -21.334 1.00 97.44 160 LEU A CA 1
ATOM 1299 C C . LEU A 1 160 ? -1.329 5.956 -19.949 1.00 97.44 160 LEU A C 1
ATOM 1301 O O . LEU A 1 160 ? -2.431 6.385 -19.600 1.00 97.44 160 LEU A O 1
ATOM 1305 N N . THR A 1 161 ? -0.237 6.127 -19.200 1.00 96.25 161 THR A N 1
ATOM 1306 C CA . THR A 1 161 ? -0.246 6.791 -17.884 1.00 96.25 161 THR A CA 1
ATOM 1307 C C . THR A 1 161 ? -0.772 8.228 -17.964 1.00 96.25 161 THR A C 1
ATOM 1309 O O . THR A 1 161 ? -1.630 8.639 -17.178 1.00 96.25 161 THR A O 1
ATOM 1312 N N . GLN A 1 162 ? -0.333 8.994 -18.964 1.00 95.44 162 GLN A N 1
ATOM 1313 C CA . GLN A 1 162 ? -0.833 10.349 -19.219 1.00 95.44 162 GLN A CA 1
ATOM 1314 C C . GLN A 1 162 ? -2.312 10.360 -19.624 1.00 95.44 162 GLN A C 1
ATOM 1316 O O . GLN A 1 162 ? -3.058 11.272 -19.263 1.00 95.44 162 GLN A O 1
ATOM 1321 N N . SER A 1 163 ? -2.758 9.353 -20.372 1.00 96.12 163 SER A N 1
ATOM 1322 C CA . SER A 1 163 ? -4.162 9.205 -20.759 1.00 96.12 163 SER A CA 1
ATOM 1323 C C . SER A 1 163 ? -5.048 8.907 -19.548 1.00 96.12 163 SER A C 1
ATOM 1325 O O . SER A 1 163 ? -6.070 9.571 -19.387 1.00 96.12 163 SER A O 1
ATOM 1327 N N . MET A 1 164 ? -4.618 8.027 -18.634 1.00 95.75 164 MET A N 1
ATOM 1328 C CA . MET A 1 164 ? -5.302 7.795 -17.353 1.00 95.75 164 MET A CA 1
ATOM 1329 C C . MET A 1 164 ? -5.405 9.078 -16.514 1.00 95.75 164 MET A C 1
ATOM 1331 O O . MET A 1 164 ? -6.471 9.396 -15.986 1.00 95.75 164 MET A O 1
ATOM 1335 N N . SER A 1 165 ? -4.328 9.868 -16.450 1.00 94.25 165 SER A N 1
ATOM 1336 C CA . SER A 1 165 ? -4.326 11.156 -15.743 1.00 94.25 165 SER A CA 1
ATOM 1337 C C . SER A 1 165 ? -5.331 12.153 -16.336 1.00 94.25 165 SER A C 1
ATOM 1339 O O . SER A 1 165 ? -6.099 12.779 -15.606 1.00 94.25 165 SER A O 1
ATOM 1341 N N . ARG A 1 166 ? -5.428 12.239 -17.670 1.00 94.94 166 ARG A N 1
ATOM 1342 C CA . ARG A 1 166 ? -6.407 13.108 -18.349 1.00 94.94 166 ARG A CA 1
ATOM 1343 C C . ARG A 1 166 ? -7.861 12.728 -18.054 1.00 94.94 166 ARG A C 1
ATOM 1345 O O . ARG A 1 166 ? -8.700 13.621 -17.956 1.00 94.94 166 ARG A O 1
ATOM 1352 N N . VAL A 1 167 ? -8.168 11.439 -17.874 1.00 95.06 167 VAL A N 1
ATOM 1353 C CA . VAL A 1 167 ? -9.527 10.978 -17.520 1.00 95.06 167 VAL A CA 1
ATOM 1354 C C . VAL A 1 167 ? -9.982 11.571 -16.183 1.00 95.06 167 VAL A C 1
ATOM 1356 O O . VAL A 1 167 ? -11.127 12.003 -16.058 1.00 95.06 167 VAL A O 1
ATOM 1359 N N . ILE A 1 168 ? -9.086 11.647 -15.195 1.00 93.50 168 ILE A N 1
ATOM 1360 C CA . ILE A 1 168 ? -9.423 12.106 -13.839 1.00 93.50 168 ILE A CA 1
ATOM 1361 C C . ILE A 1 168 ? -9.290 13.623 -13.638 1.00 93.50 168 ILE A C 1
ATOM 1363 O O . ILE A 1 168 ? -9.732 14.125 -12.604 1.00 93.50 168 ILE A O 1
ATOM 1367 N N . GLN A 1 169 ? -8.695 14.346 -14.592 1.00 84.62 169 GLN A N 1
ATOM 1368 C CA . GLN A 1 169 ? -8.473 15.799 -14.536 1.00 84.62 169 GLN A CA 1
ATOM 1369 C C . GLN A 1 169 ? -9.635 16.637 -15.089 1.00 84.62 169 GLN A C 1
ATOM 1371 O O . GLN A 1 169 ? -9.595 17.856 -14.972 1.00 84.62 169 GLN A O 1
ATOM 1376 N N . ARG A 1 170 ? -10.672 16.023 -15.676 1.00 63.81 170 ARG A N 1
ATOM 1377 C CA . ARG A 1 170 ? -11.855 16.764 -16.138 1.00 63.81 170 ARG A CA 1
ATOM 1378 C C . ARG A 1 170 ? -12.676 17.292 -14.956 1.00 63.81 170 ARG A C 1
ATOM 1380 O O . ARG A 1 170 ? -13.401 16.502 -14.342 1.00 63.81 170 ARG A O 1
ATOM 1387 N N . GLU A 1 171 ? -12.536 18.596 -14.707 1.00 49.94 171 GLU A N 1
ATOM 1388 C CA . GLU A 1 171 ? -13.506 19.577 -14.183 1.00 49.94 171 GLU A CA 1
ATOM 1389 C C . GLU A 1 171 ? -13.254 20.924 -14.879 1.00 49.94 171 GLU A C 1
ATOM 1391 O O . GLU A 1 171 ? -12.100 21.405 -14.832 1.00 49.94 171 GLU A O 1
#

Sequence (171 aa):
MFWLDREMEWLDGIMIWQCEDSGSAKLEIQRMMALNEPQRRRLEVTLGLIEQRLRELELLYLSGADPSGELVLVDNDLTEAEVEALTTLIGEMRQRIGRLRAEFELRPQQRHLRRILAALFSFFWSILHDCRSEKLGGTGRVDPALRQTLDPGLDDLIQLTQSMSRVIQRE

pLDDT: mean 83.88, std 18.08, range [38.09, 98.12]

Secondary structure (DSSP, 8-state):
---------EETTEE----TTHHHHHHHHHHHTTS-HHHHHHHHHHHHHHHHHHHHHIIIIISSS----SS--------HHHHHHHHHHHHHHHHHHHHHHHHTTPPP----HHHHHHHHHHHHHHHHHHTSTTTGGGGSPPPTTHHHHTHHHHHHHHHHHHHHHHHHT--

Foldseek 3Di:
DDDDDDDWDDDPHDTDGDDPCVVVVVVLVCLLVVDDPVRLVVLLVVLLVVLVVLVCCCVQPLVPDQNDDPVRHDDPPDDPVRSVVSVVVSVVSVVVSVVVCVSNVRDHDDDDPLVVLLVVLVVQLVVLVCPAQVNCVVVDDGDPCCNVPPVVVSVVSNVVSVVSNVVSPDD

Radius of gyration: 28.13 Å; chains: 1; bounding box: 74×53×79 Å